Protein AF-A0A933Y0P4-F1 (afdb_monomer)

Mean predicted aligned error: 13.37 Å

Structure (mmCIF, N/CA/C/O backbone):
data_AF-A0A933Y0P4-F1
#
_entry.id   AF-A0A933Y0P4-F1
#
loop_
_atom_site.group_PDB
_atom_site.id
_atom_site.type_symbol
_atom_site.label_atom_id
_atom_site.label_alt_id
_atom_site.label_comp_id
_atom_site.label_asym_id
_atom_site.label_entity_id
_atom_site.label_seq_id
_atom_site.pdbx_PDB_ins_code
_atom_site.Cartn_x
_atom_site.Cartn_y
_atom_site.Cartn_z
_atom_site.occupancy
_atom_site.B_iso_or_equiv
_atom_site.auth_seq_id
_atom_site.auth_comp_id
_atom_site.auth_asym_id
_atom_site.auth_atom_id
_atom_site.pdbx_PDB_model_num
ATOM 1 N N . MET A 1 1 ? 25.441 -6.350 -4.619 1.00 57.31 1 MET A N 1
ATOM 2 C CA . MET A 1 1 ? 24.230 -6.936 -5.229 1.00 57.31 1 MET A CA 1
ATOM 3 C C . MET A 1 1 ? 23.047 -6.278 -4.553 1.00 57.31 1 MET A C 1
ATOM 5 O O . MET A 1 1 ? 22.803 -6.545 -3.385 1.00 57.31 1 MET A O 1
ATOM 9 N N . GLY A 1 2 ? 22.536 -5.219 -5.177 1.00 80.56 2 GLY A N 1
ATOM 10 C CA . GLY A 1 2 ? 21.910 -4.091 -4.487 1.00 80.56 2 GLY A CA 1
ATOM 11 C C . GLY A 1 2 ? 20.441 -3.878 -4.835 1.00 80.56 2 GLY A C 1
ATOM 12 O O . GLY A 1 2 ? 19.827 -4.659 -5.552 1.00 80.56 2 GLY A O 1
ATOM 13 N N . TRP A 1 3 ? 19.914 -2.764 -4.325 1.00 92.50 3 TRP A N 1
ATOM 14 C CA . TRP A 1 3 ? 18.548 -2.242 -4.474 1.00 92.50 3 TRP A CA 1
ATOM 15 C C . TRP A 1 3 ? 17.976 -2.284 -5.911 1.00 92.50 3 TRP A C 1
ATOM 17 O O . TRP A 1 3 ? 16.762 -2.276 -6.096 1.00 92.50 3 TRP A O 1
ATOM 27 N N . THR A 1 4 ? 18.831 -2.369 -6.931 1.00 93.56 4 THR A N 1
ATOM 28 C CA . THR A 1 4 ? 18.467 -2.481 -8.349 1.00 93.56 4 THR A CA 1
ATOM 29 C C . THR A 1 4 ? 17.599 -3.697 -8.678 1.00 93.56 4 THR A C 1
ATOM 31 O O . THR A 1 4 ? 16.621 -3.532 -9.403 1.00 93.56 4 THR A O 1
ATOM 34 N N . GLU A 1 5 ? 17.876 -4.885 -8.122 1.00 90.88 5 GLU A N 1
ATOM 35 C CA . GLU A 1 5 ? 17.053 -6.083 -8.381 1.00 90.88 5 GLU A CA 1
ATOM 36 C C . GLU A 1 5 ? 15.622 -5.898 -7.865 1.00 90.88 5 GLU A C 1
ATOM 38 O O . GLU A 1 5 ? 14.650 -6.175 -8.568 1.00 90.88 5 GLU A O 1
ATOM 43 N N . TRP A 1 6 ? 15.491 -5.364 -6.648 1.00 93.06 6 TRP A N 1
ATOM 44 C CA . TRP A 1 6 ? 14.193 -5.059 -6.048 1.00 93.06 6 TRP A CA 1
ATOM 45 C C . TRP A 1 6 ? 13.417 -4.025 -6.866 1.00 93.06 6 TRP A C 1
ATOM 47 O O . TRP A 1 6 ? 12.201 -4.150 -7.018 1.00 93.06 6 TRP A O 1
ATOM 57 N N . LEU A 1 7 ? 14.113 -3.040 -7.442 1.00 93.44 7 LEU A N 1
ATOM 58 C CA . LEU A 1 7 ? 13.500 -2.035 -8.306 1.00 93.44 7 LEU A CA 1
ATOM 59 C C . LEU A 1 7 ? 12.950 -2.642 -9.604 1.00 93.44 7 LEU A C 1
ATOM 61 O O . LEU A 1 7 ? 11.853 -2.281 -10.025 1.00 93.44 7 LEU A O 1
ATOM 65 N N . LEU A 1 8 ? 13.683 -3.573 -10.223 1.00 94.38 8 LEU A N 1
ATOM 66 C CA . LEU A 1 8 ? 13.245 -4.261 -11.442 1.00 94.38 8 LEU A CA 1
ATOM 67 C C . LEU A 1 8 ? 12.006 -5.126 -11.189 1.00 94.38 8 LEU A C 1
ATOM 69 O O . LEU A 1 8 ? 11.062 -5.085 -11.975 1.00 94.38 8 LEU A O 1
ATOM 73 N N . ILE A 1 9 ? 11.965 -5.850 -10.068 1.00 93.38 9 ILE A N 1
ATOM 74 C CA . ILE A 1 9 ? 10.791 -6.642 -9.672 1.00 93.38 9 ILE A CA 1
ATOM 75 C C . ILE A 1 9 ? 9.584 -5.724 -9.449 1.00 93.38 9 ILE A C 1
ATOM 77 O O . ILE A 1 9 ? 8.500 -5.985 -9.973 1.00 93.38 9 ILE A O 1
ATOM 81 N N . ALA A 1 10 ? 9.775 -4.618 -8.723 1.00 92.56 10 ALA A N 1
ATOM 82 C CA . ALA A 1 10 ? 8.722 -3.636 -8.496 1.00 92.56 10 ALA A CA 1
ATOM 83 C C . ALA A 1 10 ? 8.205 -3.038 -9.812 1.00 92.56 10 ALA A C 1
ATOM 85 O O . ALA A 1 10 ? 6.997 -2.887 -9.966 1.00 92.56 10 ALA A O 1
ATOM 86 N N . LEU A 1 11 ? 9.088 -2.755 -10.775 1.00 94.06 11 LEU A N 1
ATOM 87 C CA . LEU A 1 11 ? 8.718 -2.221 -12.086 1.00 94.06 11 LEU A CA 1
ATOM 88 C C . LEU A 1 11 ? 7.849 -3.201 -12.885 1.00 94.06 11 LEU A C 1
ATOM 90 O O . LEU A 1 11 ? 6.841 -2.796 -13.461 1.00 94.06 11 LEU A O 1
ATOM 94 N N . VAL A 1 12 ? 8.200 -4.489 -12.884 1.00 94.81 12 VAL A N 1
ATOM 95 C CA . VAL A 1 12 ? 7.416 -5.538 -13.552 1.00 94.81 12 VAL A CA 1
ATOM 96 C C . VAL A 1 12 ? 6.034 -5.670 -12.908 1.00 94.81 12 VAL A C 1
ATOM 98 O O . VAL A 1 12 ? 5.022 -5.635 -13.606 1.00 94.81 12 VAL A O 1
ATOM 101 N N . VAL A 1 13 ? 5.964 -5.739 -11.575 1.00 92.94 13 VAL A N 1
ATOM 102 C CA . VAL A 1 13 ? 4.691 -5.781 -10.834 1.00 92.94 13 VAL A CA 1
ATOM 103 C C . VAL A 1 13 ? 3.856 -4.526 -11.109 1.00 92.94 13 VAL A C 1
ATOM 105 O O . VAL A 1 13 ? 2.650 -4.626 -11.313 1.00 92.94 13 VAL A O 1
ATOM 108 N N . LEU A 1 14 ? 4.479 -3.348 -11.183 1.00 93.00 14 LEU A N 1
ATOM 109 C CA . LEU A 1 14 ? 3.800 -2.093 -11.502 1.00 93.00 14 LEU A CA 1
ATOM 110 C C . LEU A 1 14 ? 3.245 -2.069 -12.929 1.00 93.00 14 LEU A C 1
ATOM 112 O O . LEU A 1 14 ? 2.221 -1.435 -13.152 1.00 93.00 14 LEU A O 1
ATOM 116 N N . LEU A 1 15 ? 3.878 -2.753 -13.884 1.00 93.81 15 LEU A N 1
ATOM 117 C CA . LEU A 1 15 ? 3.361 -2.893 -15.248 1.00 93.81 15 LEU A CA 1
ATOM 118 C C . LEU A 1 15 ? 2.110 -3.781 -15.292 1.00 93.81 15 LEU A C 1
ATOM 120 O O . LEU A 1 15 ? 1.147 -3.443 -15.974 1.00 93.81 15 LEU A O 1
ATOM 124 N N . PHE A 1 16 ? 2.102 -4.885 -14.538 1.00 93.69 16 PHE A N 1
ATOM 125 C CA . PHE A 1 16 ? 0.958 -5.802 -14.473 1.00 93.69 16 PHE A CA 1
ATOM 126 C C . PHE A 1 16 ? -0.218 -5.246 -13.662 1.00 93.69 16 PHE A C 1
ATOM 128 O O . PHE A 1 16 ? -1.368 -5.352 -14.079 1.00 93.69 16 PHE A O 1
ATOM 135 N N . PHE A 1 17 ? 0.058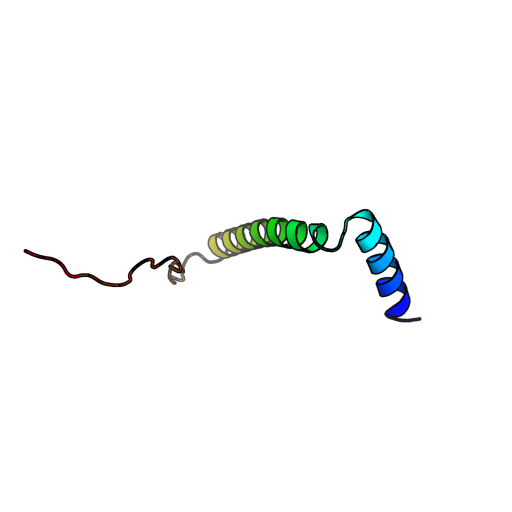 -4.662 -12.496 1.00 89.38 17 PHE A N 1
ATOM 136 C CA . PHE A 1 17 ? -0.971 -4.142 -11.592 1.00 89.38 17 PHE A CA 1
ATOM 137 C C . PHE A 1 17 ? -1.309 -2.669 -11.861 1.00 89.38 17 PHE A C 1
ATOM 139 O O . PHE A 1 17 ? -2.397 -2.212 -11.516 1.00 89.38 17 PHE A O 1
ATOM 146 N N . GLY A 1 18 ? -0.416 -1.911 -12.493 1.00 86.44 18 GLY A N 1
ATOM 147 C CA . GLY A 1 18 ? -0.552 -0.472 -12.702 1.00 86.44 18 GLY A CA 1
ATOM 148 C C . GLY A 1 18 ? -0.181 0.357 -11.466 1.00 86.44 18 GLY A C 1
ATOM 149 O O . GLY A 1 18 ? -0.380 -0.053 -10.317 1.00 86.44 18 GLY A O 1
ATOM 150 N N . ALA A 1 19 ? 0.287 1.589 -11.695 1.00 87.38 19 ALA A N 1
ATOM 151 C CA . ALA A 1 19 ? 0.683 2.522 -10.632 1.00 87.38 19 ALA A CA 1
ATOM 152 C C . ALA A 1 19 ? -0.451 2.920 -9.675 1.00 87.38 19 ALA A C 1
ATOM 154 O O . ALA A 1 19 ? -0.194 3.354 -8.557 1.00 87.38 19 ALA A O 1
ATOM 155 N N . THR A 1 20 ? -1.708 2.740 -10.080 1.00 88.25 20 THR A N 1
ATOM 156 C CA . THR A 1 20 ? -2.885 3.106 -9.283 1.00 88.25 20 THR A CA 1
ATOM 157 C C . THR A 1 20 ? -3.339 1.991 -8.336 1.00 88.25 20 THR A C 1
ATOM 159 O O . THR A 1 20 ? -3.953 2.279 -7.311 1.00 88.25 20 THR A O 1
ATOM 162 N N . LYS A 1 21 ? -3.045 0.714 -8.629 1.00 89.12 21 LYS A N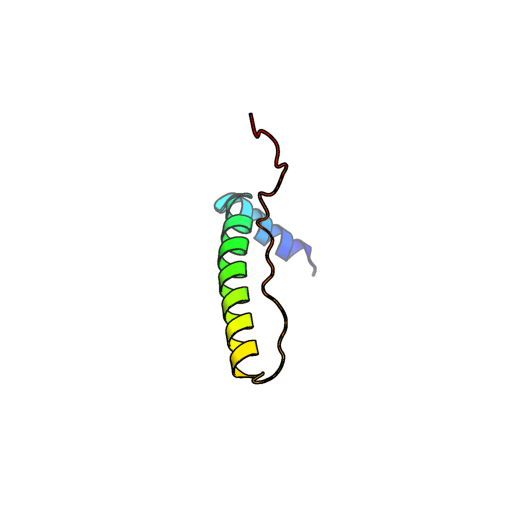 1
ATOM 163 C CA . LYS A 1 21 ? -3.553 -0.412 -7.823 1.00 89.12 21 LYS A CA 1
ATOM 164 C C . LYS A 1 21 ? -2.712 -0.698 -6.589 1.00 89.12 21 LYS A C 1
ATOM 166 O O . LYS A 1 21 ? -3.289 -0.956 -5.537 1.00 89.12 21 LYS A O 1
ATOM 171 N N . LEU A 1 22 ? -1.389 -0.557 -6.669 1.00 90.44 22 LEU A N 1
ATOM 172 C CA . LEU A 1 22 ? -0.509 -0.651 -5.497 1.00 90.44 22 LEU A CA 1
ATOM 173 C C . LEU A 1 22 ? -0.909 0.301 -4.351 1.00 90.44 22 LEU A C 1
ATOM 175 O O . LEU A 1 22 ? -1.117 -0.184 -3.239 1.00 90.44 22 LEU A O 1
ATOM 179 N N . PRO A 1 23 ? -1.069 1.623 -4.572 1.00 85.12 23 PRO A N 1
ATOM 180 C CA . PRO A 1 23 ? -1.443 2.543 -3.500 1.00 85.12 23 PRO A CA 1
ATOM 181 C C . PRO A 1 23 ? -2.868 2.301 -2.997 1.00 85.12 23 PRO A C 1
ATOM 183 O O . PRO A 1 23 ? -3.118 2.443 -1.804 1.00 85.12 23 PRO A O 1
ATOM 186 N N . GLN A 1 24 ? -3.794 1.886 -3.868 1.00 91.31 24 GLN A N 1
ATOM 187 C CA . GLN A 1 24 ? -5.161 1.546 -3.472 1.00 91.31 24 GLN A CA 1
ATOM 188 C C . GLN A 1 24 ? -5.189 0.334 -2.520 1.00 91.31 24 GLN A C 1
ATOM 190 O O . GLN A 1 24 ? -5.835 0.395 -1.475 1.00 91.31 24 GLN A O 1
ATOM 195 N N . LEU A 1 25 ? -4.437 -0.725 -2.842 1.00 91.62 25 LEU A N 1
ATOM 196 C CA . LEU A 1 25 ? -4.284 -1.919 -2.003 1.00 91.62 25 LEU A CA 1
ATOM 197 C C . LEU A 1 25 ? -3.538 -1.611 -0.699 1.00 91.62 25 LEU A C 1
ATOM 199 O O . LEU A 1 25 ? -3.954 -2.044 0.372 1.00 91.62 25 LEU A O 1
ATOM 203 N N . ALA A 1 26 ? -2.465 -0.820 -0.765 1.00 92.19 26 ALA A N 1
ATOM 204 C CA . ALA A 1 26 ? -1.729 -0.388 0.419 1.00 92.19 26 ALA A CA 1
ATOM 205 C C . ALA A 1 26 ? -2.607 0.453 1.356 1.00 92.19 26 ALA A C 1
ATOM 207 O O . ALA A 1 26 ? -2.514 0.318 2.574 1.00 92.19 26 ALA A O 1
ATOM 208 N N . ARG A 1 27 ? -3.494 1.293 0.807 1.00 92.56 27 ARG A N 1
ATOM 209 C CA . ARG A 1 27 ? -4.429 2.091 1.601 1.00 92.56 27 ARG A CA 1
ATOM 210 C C . ARG A 1 27 ? -5.466 1.212 2.297 1.00 92.56 27 ARG A C 1
ATOM 212 O O . ARG A 1 27 ? -5.685 1.417 3.486 1.00 92.56 27 ARG A O 1
ATOM 219 N N . SER A 1 28 ? -6.065 0.240 1.603 1.00 92.94 28 SER A N 1
ATOM 220 C CA . SER A 1 28 ? -7.053 -0.665 2.208 1.00 92.94 28 SER A CA 1
ATOM 221 C C . SER A 1 28 ? -6.424 -1.583 3.257 1.00 92.94 28 SER A C 1
ATOM 223 O O . SER A 1 28 ? -6.929 -1.665 4.372 1.00 92.94 28 SER A O 1
ATOM 225 N N . LEU A 1 29 ? -5.280 -2.200 2.942 1.00 95.00 29 LEU A N 1
ATOM 226 C CA . LEU A 1 29 ? -4.526 -3.035 3.882 1.00 95.00 29 LEU A CA 1
ATOM 227 C C . LEU A 1 29 ? -4.027 -2.215 5.076 1.00 95.00 29 LEU A C 1
ATOM 229 O O . LEU A 1 29 ? -4.130 -2.653 6.217 1.00 95.00 29 LEU A O 1
ATOM 233 N N . GLY A 1 30 ? -3.523 -1.006 4.827 1.00 92.25 30 GLY A N 1
ATOM 234 C CA . GLY A 1 30 ? -3.025 -0.105 5.860 1.00 92.25 30 GLY A CA 1
ATOM 235 C C . GLY A 1 30 ? -4.112 0.326 6.839 1.00 92.25 30 GLY A C 1
ATOM 236 O O . GLY A 1 30 ? -3.852 0.365 8.038 1.00 92.25 30 GLY A O 1
ATOM 237 N N . SER A 1 31 ? -5.330 0.597 6.363 1.00 92.56 31 SER A N 1
ATOM 238 C CA . SER A 1 31 ? -6.471 0.895 7.237 1.00 92.56 31 SER A CA 1
ATOM 239 C C . SER A 1 31 ? -6.836 -0.301 8.120 1.00 92.56 31 SER A C 1
ATOM 241 O O . SER A 1 31 ? -6.910 -0.139 9.337 1.00 92.56 31 SER A O 1
ATOM 243 N N . SER A 1 32 ? -6.941 -1.509 7.550 1.00 93.75 32 SER A N 1
ATOM 244 C CA . SER A 1 32 ? -7.245 -2.729 8.314 1.00 93.75 32 SER A CA 1
ATOM 245 C C . SER A 1 32 ? -6.164 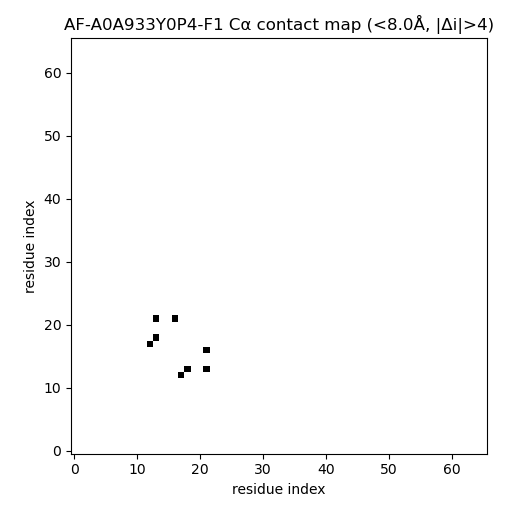-3.061 9.347 1.00 93.75 32 SER A C 1
ATOM 247 O O . SER A 1 32 ? -6.472 -3.365 10.496 1.00 93.75 32 SER A O 1
ATOM 249 N N . VAL A 1 33 ? -4.884 -2.950 8.978 1.00 94.88 33 VAL A N 1
ATOM 250 C CA . VAL A 1 33 ? -3.759 -3.161 9.904 1.00 94.88 33 VAL A CA 1
ATOM 251 C C . VAL A 1 33 ? -3.722 -2.078 10.985 1.00 94.88 33 VAL A C 1
ATOM 253 O O . VAL A 1 33 ? -3.398 -2.367 12.136 1.00 94.88 33 VAL A O 1
ATOM 256 N N . ASN A 1 34 ? -4.061 -0.831 10.653 1.00 91.88 34 ASN A N 1
ATOM 257 C CA . ASN A 1 34 ? -4.123 0.262 11.619 1.00 91.88 34 ASN A CA 1
ATOM 258 C C . ASN A 1 34 ? -5.233 0.046 12.657 1.00 91.88 34 ASN A C 1
ATOM 260 O O . ASN A 1 34 ? -4.992 0.238 13.845 1.00 91.88 34 ASN A O 1
ATOM 264 N N . GLU A 1 35 ? -6.420 -0.385 12.235 1.00 92.38 35 GLU A N 1
ATOM 265 C CA . GLU A 1 35 ? -7.524 -0.742 13.135 1.00 92.38 35 GLU A CA 1
ATOM 266 C C . GLU A 1 35 ? -7.187 -1.959 13.994 1.00 92.38 35 GLU A C 1
ATOM 268 O O . GLU A 1 35 ? -7.363 -1.907 15.211 1.00 92.38 35 GLU A O 1
ATOM 273 N N . PHE A 1 36 ? -6.586 -2.994 13.403 1.00 92.06 36 PHE A N 1
ATOM 274 C CA . PHE A 1 36 ? -6.107 -4.162 14.140 1.00 92.06 36 PHE A CA 1
ATOM 275 C C . PHE A 1 36 ? -5.083 -3.776 15.217 1.00 92.06 36 PHE A C 1
ATOM 277 O O . PHE A 1 36 ? -5.209 -4.163 16.377 1.00 92.06 36 PHE A O 1
ATOM 284 N N . LYS A 1 37 ? -4.104 -2.928 14.873 1.00 89.25 37 LYS A N 1
ATOM 285 C CA . LYS A 1 37 ? -3.096 -2.447 15.827 1.00 89.25 37 LYS A CA 1
ATOM 286 C C . LYS A 1 37 ? -3.701 -1.572 16.924 1.00 89.25 37 LYS A C 1
ATOM 288 O O . LYS A 1 37 ? -3.214 -1.607 18.048 1.00 89.25 37 LYS A O 1
ATOM 293 N N . ARG A 1 38 ? -4.735 -0.782 16.617 1.00 88.06 38 ARG A N 1
ATOM 294 C CA . ARG A 1 38 ? -5.464 0.024 17.609 1.00 88.06 38 ARG A CA 1
ATOM 295 C C . ARG A 1 38 ? -6.229 -0.860 18.589 1.00 88.06 38 ARG A C 1
ATOM 297 O O . ARG A 1 38 ? -6.080 -0.640 19.781 1.00 88.06 38 ARG A O 1
ATOM 304 N N . GLY A 1 39 ? -6.947 -1.876 18.108 1.00 86.56 39 GLY A N 1
ATOM 305 C CA . GLY A 1 39 ? -7.664 -2.828 18.964 1.00 86.56 39 GLY A CA 1
ATOM 306 C C . GLY A 1 39 ? -6.731 -3.617 19.886 1.00 86.56 39 GLY A C 1
ATOM 307 O O . GLY A 1 39 ? -6.990 -3.724 21.078 1.00 86.56 39 GLY A O 1
ATOM 308 N N . LEU A 1 40 ? -5.581 -4.070 19.371 1.00 86.62 40 LEU A N 1
ATOM 309 C CA . LEU A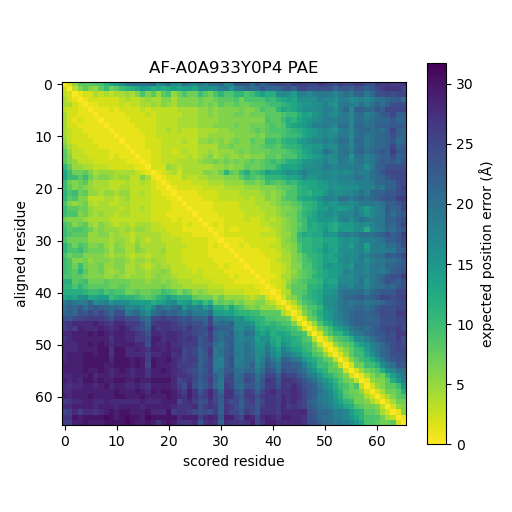 1 40 ? -4.563 -4.735 20.193 1.00 86.62 40 LEU A CA 1
ATOM 310 C C . LEU A 1 40 ? -3.955 -3.817 21.266 1.00 86.62 40 LEU A C 1
ATOM 312 O O . LEU A 1 40 ? -3.588 -4.284 22.341 1.00 86.62 40 LEU A O 1
ATOM 316 N N . LYS A 1 41 ? -3.817 -2.515 20.979 1.00 84.62 41 LYS A N 1
ATOM 317 C CA . LYS A 1 41 ? -3.290 -1.541 21.947 1.00 84.62 41 LYS A CA 1
ATOM 318 C C . LYS A 1 41 ? -4.317 -1.163 23.015 1.00 84.62 41 LYS A C 1
ATOM 320 O O . LYS A 1 41 ? -3.906 -0.795 24.107 1.00 84.62 41 LYS A O 1
ATOM 325 N N . ASP A 1 42 ? -5.605 -1.243 22.692 1.00 73.31 42 ASP A N 1
ATOM 326 C CA . ASP A 1 42 ? -6.720 -0.951 23.599 1.00 73.31 42 ASP A CA 1
ATOM 327 C C . ASP A 1 42 ? -6.913 -2.082 24.627 1.00 73.31 42 ASP A C 1
ATOM 329 O O . ASP A 1 42 ? -6.943 -1.824 25.826 1.00 73.31 42 ASP A O 1
ATOM 333 N N . GLU A 1 43 ? -6.870 -3.345 24.182 1.00 67.62 43 GLU A N 1
ATOM 334 C CA . GLU A 1 43 ? -6.910 -4.540 25.051 1.00 67.62 43 GLU A CA 1
ATOM 335 C C . GLU A 1 43 ? -5.695 -4.644 25.994 1.00 67.62 43 GLU A C 1
ATOM 337 O O . GLU A 1 43 ? -5.815 -5.069 27.140 1.00 67.62 43 GLU A O 1
ATOM 342 N N . GLY A 1 44 ? -4.509 -4.225 25.540 1.00 62.28 44 GLY A N 1
ATOM 343 C CA . GLY A 1 44 ? -3.288 -4.241 26.356 1.00 62.28 44 GLY A CA 1
ATOM 344 C C . GLY A 1 44 ? -3.109 -3.027 27.275 1.00 62.28 44 GLY A C 1
ATOM 345 O O . GLY A 1 44 ? -2.193 -3.019 28.096 1.00 62.28 44 GLY A O 1
ATOM 346 N N . SER A 1 45 ? -3.940 -1.991 27.134 1.00 57.91 45 SER A N 1
ATOM 347 C CA . SER A 1 45 ? -3.767 -0.702 27.809 1.00 57.91 45 SER A CA 1
ATOM 348 C C . SER A 1 45 ? -5.083 -0.221 28.415 1.00 57.91 45 SER A C 1
ATOM 350 O O . SER A 1 45 ? -5.524 0.900 28.163 1.00 57.91 45 SER A O 1
ATOM 352 N N . SER A 1 46 ? -5.695 -1.048 29.267 1.00 56.09 46 SER A N 1
ATOM 353 C CA . SER A 1 46 ? -6.754 -0.597 30.172 1.00 56.09 46 SER A CA 1
ATOM 354 C C . SER A 1 46 ? -6.180 0.447 31.140 1.00 56.09 46 SER A C 1
ATOM 356 O O . SER A 1 46 ? -5.661 0.088 32.194 1.00 56.09 46 SER A O 1
ATOM 358 N N . ASN A 1 47 ? -6.264 1.721 30.734 1.00 58.78 47 ASN A N 1
ATOM 359 C CA . ASN A 1 47 ? -6.161 2.984 31.487 1.00 58.78 47 ASN A CA 1
ATOM 360 C C . ASN A 1 47 ? -5.207 3.999 30.822 1.00 58.78 47 ASN A C 1
ATOM 362 O O . ASN A 1 47 ? -4.119 4.276 31.318 1.00 58.78 47 ASN A O 1
ATOM 366 N N . ALA A 1 48 ? -5.626 4.573 29.691 1.00 53.88 48 ALA A N 1
ATOM 367 C CA . ALA A 1 48 ? -5.184 5.900 29.259 1.00 53.88 48 ALA A CA 1
ATOM 368 C C . ALA A 1 48 ? -6.212 6.494 28.286 1.00 53.88 48 ALA A C 1
ATOM 370 O O . ALA A 1 48 ? -6.192 6.258 27.081 1.00 53.88 48 ALA A O 1
ATOM 371 N N . SER A 1 49 ? -7.122 7.288 28.837 1.00 61.25 49 SER A N 1
ATOM 372 C CA . SER A 1 49 ? -7.912 8.286 28.122 1.00 61.25 49 SER A CA 1
ATOM 373 C C . SER A 1 49 ? -7.057 9.113 27.149 1.00 61.25 49 SER A C 1
ATOM 375 O O . SER A 1 49 ? -6.144 9.799 27.601 1.00 61.25 49 SER 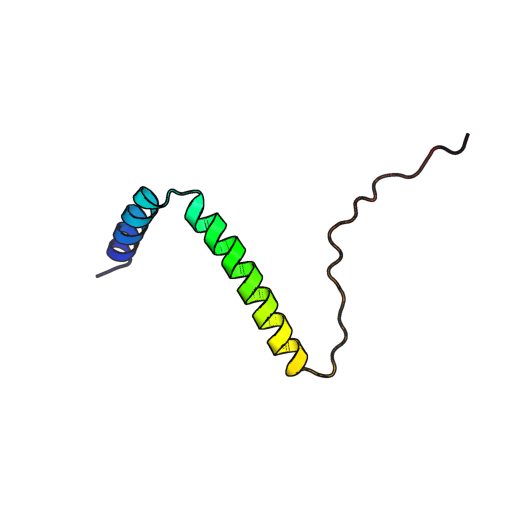A O 1
ATOM 377 N N . ALA A 1 50 ? -7.391 9.108 25.853 1.00 53.16 50 ALA A N 1
ATOM 378 C CA . ALA A 1 50 ? -7.121 10.215 24.927 1.00 53.16 50 ALA A CA 1
ATOM 379 C C . ALA A 1 50 ? -7.880 10.046 23.592 1.00 53.16 50 ALA A C 1
ATOM 381 O O . ALA A 1 50 ? -7.450 9.332 22.691 1.00 53.16 50 ALA A O 1
ATOM 382 N N . THR A 1 51 ? -8.993 10.776 23.508 1.00 46.69 51 THR A N 1
ATOM 383 C CA . THR A 1 51 ? -9.436 11.592 22.362 1.00 46.69 51 THR A CA 1
ATOM 384 C C . THR A 1 51 ? -9.760 10.913 21.012 1.00 46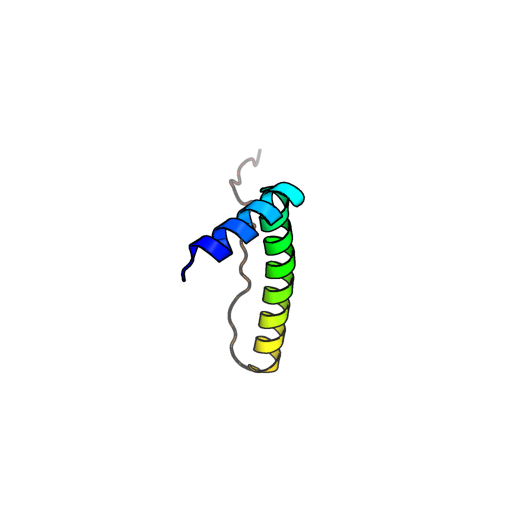.69 51 THR A C 1
ATOM 386 O O . THR A 1 51 ? -8.869 10.408 20.327 1.00 46.69 51 THR A O 1
ATOM 389 N N . PRO A 1 52 ? -11.018 11.006 20.526 1.00 56.75 52 PRO A N 1
ATOM 390 C CA . PRO A 1 52 ? -11.325 10.747 19.121 1.00 56.75 52 PRO A CA 1
ATOM 391 C C . PRO A 1 52 ? -10.641 11.806 18.238 1.00 56.75 52 PRO A C 1
ATOM 393 O O . PRO A 1 52 ? -10.752 12.998 18.535 1.00 56.75 52 PRO A O 1
ATOM 396 N N . PRO A 1 53 ? -9.963 11.436 17.135 1.00 57.19 53 PRO A N 1
ATOM 397 C CA . PRO A 1 53 ? -9.644 12.402 16.104 1.00 57.19 53 PRO A CA 1
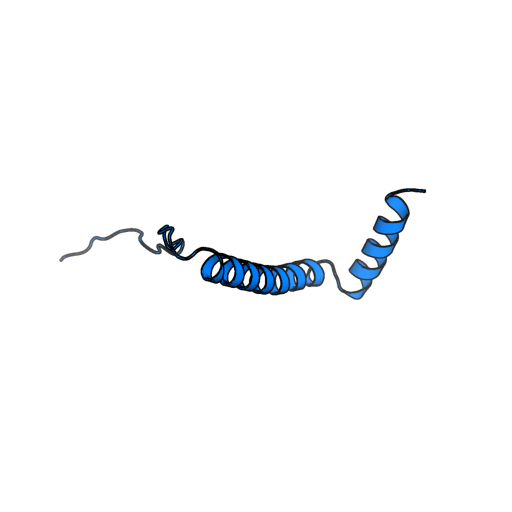ATOM 398 C C . PRO A 1 53 ? -10.941 12.687 15.343 1.00 57.19 53 PRO A C 1
ATOM 400 O O . PRO A 1 53 ? -11.276 12.022 14.364 1.00 57.19 53 PRO A O 1
ATOM 403 N N . THR A 1 54 ? -11.682 13.687 15.810 1.00 52.00 54 THR A N 1
ATOM 404 C CA . THR A 1 54 ? -12.521 14.482 14.920 1.00 52.00 54 THR A CA 1
ATOM 405 C C . THR A 1 54 ? -11.588 15.125 13.898 1.00 52.00 54 THR A C 1
ATOM 407 O O . THR A 1 54 ? -10.771 15.984 14.218 1.00 52.00 54 THR A O 1
ATOM 410 N N . THR A 1 55 ? -11.668 14.683 12.650 1.00 53.12 55 THR A N 1
ATOM 411 C CA . THR A 1 55 ? -11.307 15.507 11.494 1.00 53.12 55 THR A CA 1
ATOM 412 C C . THR A 1 55 ? -12.327 15.211 10.412 1.00 53.12 55 THR A C 1
ATOM 414 O O . THR A 1 55 ? -12.151 14.362 9.542 1.00 53.12 55 THR A O 1
ATOM 417 N N . GLY A 1 56 ? -13.446 15.906 10.562 1.00 50.94 56 GLY A N 1
ATOM 418 C CA . GLY A 1 56 ? -14.569 15.968 9.643 1.00 50.94 56 GLY A CA 1
ATOM 419 C C . GLY A 1 56 ? -15.444 17.179 9.961 1.00 50.94 56 GLY A C 1
ATOM 420 O O . GLY A 1 56 ? -16.653 17.118 9.766 1.00 50.94 56 GLY A O 1
ATOM 421 N N . ASP A 1 57 ? -14.855 18.262 10.483 1.00 51.69 57 ASP A N 1
ATOM 422 C CA . ASP A 1 57 ? -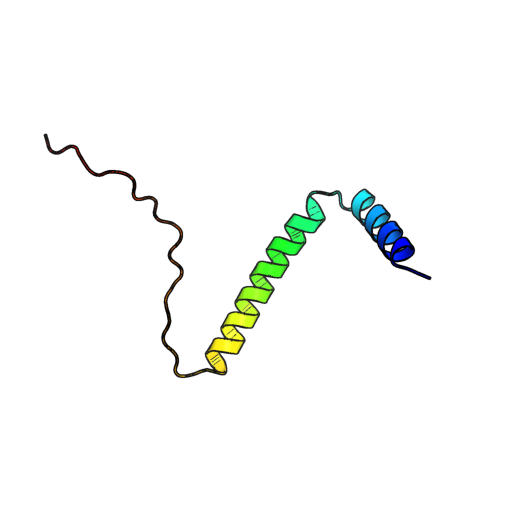15.529 19.543 10.674 1.00 51.69 57 ASP A CA 1
ATOM 423 C C . ASP A 1 57 ? -15.826 20.176 9.311 1.00 51.69 57 ASP A C 1
ATOM 425 O O . ASP A 1 57 ? -15.089 21.011 8.786 1.00 51.69 57 ASP A O 1
ATOM 429 N N . THR A 1 58 ? -16.974 19.810 8.747 1.00 53.53 58 THR A N 1
ATOM 430 C CA . THR A 1 58 ? -17.764 20.757 7.961 1.00 53.53 58 THR A CA 1
ATOM 431 C C . THR A 1 58 ? -18.389 21.741 8.950 1.00 53.53 58 THR A C 1
ATOM 433 O O . THR A 1 58 ? -19.542 21.605 9.339 1.00 53.53 58 THR A O 1
ATOM 436 N N . GLN A 1 59 ? -17.622 22.737 9.393 1.00 56.81 59 GLN A N 1
ATOM 437 C CA . GLN A 1 59 ? -18.166 23.895 10.101 1.00 56.81 59 GLN A CA 1
ATOM 438 C C . GLN A 1 59 ? -17.545 25.172 9.530 1.00 56.81 59 GLN A C 1
ATOM 440 O O . GLN A 1 59 ? -16.611 25.752 10.074 1.00 56.81 59 GLN A O 1
ATOM 445 N N . LYS A 1 60 ? -18.088 25.634 8.396 1.00 48.88 60 LYS A N 1
ATOM 446 C CA . LYS A 1 60 ? -17.852 26.988 7.886 1.00 48.88 60 LYS A CA 1
ATOM 447 C C . LYS A 1 60 ? -19.173 27.749 7.785 1.00 48.88 60 LYS A C 1
ATOM 449 O O . LYS A 1 60 ? -19.886 27.639 6.799 1.00 48.88 60 LYS A O 1
ATOM 454 N N . LYS A 1 61 ? -19.357 28.603 8.797 1.00 49.12 61 LYS A N 1
ATOM 455 C CA . LYS A 1 61 ? -20.137 29.854 8.841 1.00 49.12 61 LYS A CA 1
ATOM 456 C C . LYS A 1 61 ? -21.667 29.772 8.937 1.00 49.12 61 LYS A C 1
ATOM 458 O O . LYS A 1 61 ? -22.392 29.720 7.956 1.00 49.12 61 LYS A O 1
ATOM 463 N N . ASN A 1 62 ? -22.086 29.920 10.191 1.00 52.78 62 ASN A N 1
ATOM 464 C CA . ASN A 1 62 ? -23.308 30.553 10.678 1.00 52.78 62 ASN A CA 1
ATOM 465 C C . ASN A 1 62 ? -23.635 31.891 9.971 1.00 52.78 62 ASN A C 1
ATOM 467 O O . ASN A 1 62 ? -22.717 32.677 9.717 1.00 52.78 62 ASN A O 1
ATOM 471 N N . GLY A 1 63 ? -24.928 32.181 9.778 1.00 64.69 63 GLY A N 1
ATOM 472 C CA . GLY A 1 63 ? -25.430 33.555 9.670 1.00 64.69 63 GLY A CA 1
ATOM 473 C C . GLY A 1 63 ? -26.500 33.811 8.609 1.00 64.69 63 GLY A C 1
ATOM 474 O O . GLY A 1 63 ? -26.193 34.424 7.595 1.00 64.69 63 GLY A O 1
ATOM 475 N N . THR A 1 64 ? -27.760 33.446 8.861 1.00 65.62 64 THR A N 1
ATOM 476 C CA . THR A 1 64 ? -28.923 34.240 8.410 1.00 65.62 64 THR A CA 1
ATOM 477 C C . THR A 1 64 ? -30.096 33.946 9.345 1.00 65.62 64 THR A C 1
ATOM 479 O O . THR A 1 64 ? -30.788 32.945 9.204 1.00 65.62 64 THR A O 1
ATOM 482 N N . VAL A 1 65 ? -30.266 34.807 10.347 1.00 62.47 65 VAL A N 1
ATOM 483 C CA . VAL A 1 65 ? -31.556 35.039 10.998 1.00 62.47 65 VAL A CA 1
ATOM 484 C C . VAL A 1 65 ? -32.109 36.309 10.374 1.00 62.47 65 VAL A C 1
ATOM 486 O O . VAL A 1 65 ? -31.627 37.389 10.693 1.00 62.47 65 VAL A O 1
ATOM 489 N N . HIS A 1 66 ? -33.049 36.152 9.451 1.00 54.09 66 HIS A N 1
ATOM 490 C CA . HIS A 1 66 ? -34.062 37.135 9.078 1.00 54.09 66 HIS A CA 1
ATOM 491 C C . HIS A 1 66 ? -35.271 36.371 8.550 1.00 54.09 66 HIS A C 1
ATOM 493 O O . HIS A 1 66 ? -35.050 35.423 7.762 1.00 54.09 66 HI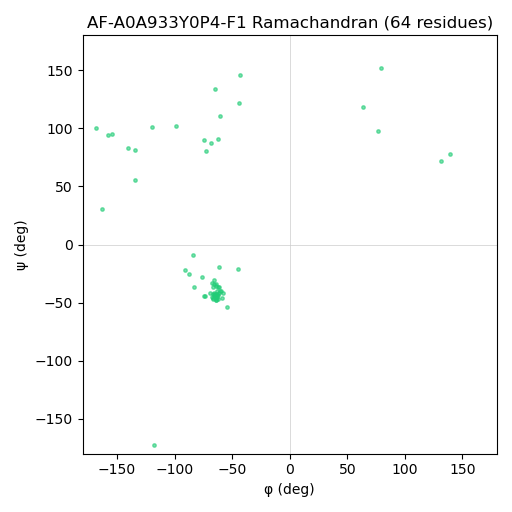S A O 1
#

pLDDT: mean 77.59, std 17.36, range [46.69, 95.0]

Radius of gyration: 21.51 Å; Cα contacts (8 Å, |Δi|>4): 4; chains: 1; bounding box: 58×44×47 Å

Foldseek 3Di:
DDPVVVVVVVVVVCVVCPPVRVVVVCVVVVVVVVVVVVVVCCVVDPDDDDDDPPDPPPDDDDDDDD

Secondary structure (DSSP, 8-state):
--THHHHHHHHHHHHHH-TTHHHHHHHHHHHHHHHHHHHHHHHT--S-------------------

Sequence (66 aa):
MGWTEWLLIALVVLLFFGATKLPQLARSLGSSVNEFKRGLKDEGSSNASATPPTTGDTQKKNGTVH

Nearest PDB structures (foldseek):
  7z47-assembly1_B  TM=4.039E-01  e=9.749E+00  Escherichia phage vB_EcoP_SU10

Solvent-accessible surface area (backbone atoms only — not comparable to full-atom values): 4365 Å² total; per-residue (Å²): 141,61,72,64,61,61,48,52,54,50,52,52,51,36,68,76,59,33,83,67,44,57,58,51,51,50,51,55,52,48,50,53,52,49,52,52,53,49,54,57,51,49,76,74,45,88,85,71,94,77,80,82,84,83,85,75,83,87,76,84,79,87,88,84,91,128